Protein AF-A0A1Q3U4D6-F1 (afdb_monomer_lite)

Secondary structure (DSSP, 8-state):
-HHHHHHHHTTTHHHHGGG--EEEEEEE---STTS----EEEE-THHHHHHHHHHTTS-SEEEE-SHHHHHHHHHIIIIISTTTEEEEEEEE-SSTT----EEEEEEETTEEEEE-PPP--PPPEEEEPBPTTSPBPP-SSSS---GGGSPPHHHHHHTT-S--

pLDDT: mean 71.21, std 17.94, range [27.56, 96.38]

Structure (mmCIF, N/CA/C/O backbone):
data_AF-A0A1Q3U4D6-F1
#
_entry.id   AF-A0A1Q3U4D6-F1
#
loop_
_atom_site.group_PDB
_atom_site.id
_atom_site.type_symbol
_atom_site.label_atom_id
_atom_site.label_alt_id
_atom_site.label_comp_id
_atom_site.label_asym_id
_atom_site.label_entity_id
_atom_site.label_seq_id
_atom_site.pdbx_PDB_ins_code
_atom_site.Cartn_x
_atom_site.Cartn_y
_atom_site.Cartn_z
_atom_site.occupancy
_atom_site.B_iso_or_equiv
_atom_site.auth_seq_id
_atom_site.auth_comp_id
_atom_site.auth_asym_id
_atom_site.auth_atom_id
_atom_site.pdbx_PDB_model_num
ATOM 1 N N . MET A 1 1 ? 25.791 -18.212 -9.567 1.00 37.97 1 MET A N 1
ATOM 2 C CA . MET A 1 1 ? 25.131 -18.571 -8.285 1.00 37.97 1 MET A CA 1
ATOM 3 C C . MET A 1 1 ? 25.516 -17.701 -7.079 1.00 37.97 1 MET A C 1
ATOM 5 O O . MET A 1 1 ? 24.685 -17.574 -6.196 1.00 37.97 1 MET A O 1
ATOM 9 N N . ARG A 1 2 ? 26.698 -17.059 -7.002 1.00 27.56 2 ARG A N 1
ATOM 10 C CA . ARG A 1 2 ? 27.081 -16.242 -5.822 1.00 27.56 2 ARG A CA 1
ATOM 11 C C . ARG A 1 2 ? 26.339 -14.898 -5.680 1.00 27.56 2 ARG A C 1
ATOM 13 O O . ARG A 1 2 ? 26.070 -14.490 -4.560 1.00 27.56 2 ARG A O 1
ATOM 20 N N . ALA A 1 3 ? 25.938 -14.259 -6.783 1.00 34.41 3 ALA A N 1
ATOM 21 C CA . ALA A 1 3 ? 25.207 -12.983 -6.747 1.00 34.41 3 ALA A CA 1
ATOM 22 C C . ALA A 1 3 ? 23.792 -13.099 -6.136 1.00 34.41 3 ALA A C 1
ATOM 24 O O . ALA A 1 3 ? 23.347 -12.191 -5.444 1.00 34.41 3 ALA A O 1
ATOM 25 N N . LEU A 1 4 ? 23.115 -14.241 -6.323 1.00 39.06 4 LEU A N 1
ATOM 26 C CA . LEU A 1 4 ? 21.773 -14.481 -5.772 1.00 39.06 4 LEU A CA 1
ATOM 27 C C . LEU A 1 4 ? 21.788 -14.701 -4.247 1.00 39.06 4 LEU A C 1
ATOM 29 O O . LEU A 1 4 ? 20.817 -14.378 -3.570 1.00 39.06 4 LEU A O 1
ATOM 33 N N . ASN A 1 5 ? 22.889 -15.228 -3.697 1.00 36.66 5 ASN A N 1
ATOM 34 C CA . ASN A 1 5 ? 23.036 -15.430 -2.250 1.00 36.66 5 ASN A CA 1
ATOM 35 C C . ASN A 1 5 ? 23.309 -14.107 -1.514 1.00 36.66 5 ASN A C 1
ATOM 37 O O . ASN A 1 5 ? 22.761 -13.892 -0.440 1.00 36.66 5 ASN A O 1
ATOM 41 N N . ALA A 1 6 ? 24.047 -13.173 -2.126 1.00 36.25 6 ALA A N 1
ATOM 42 C CA . ALA A 1 6 ? 24.245 -11.830 -1.567 1.00 36.25 6 ALA A CA 1
ATOM 43 C C . ALA A 1 6 ? 22.954 -10.974 -1.567 1.00 36.25 6 ALA A C 1
ATOM 45 O O . ALA A 1 6 ? 22.787 -10.096 -0.722 1.00 36.25 6 ALA A O 1
ATOM 46 N N . LEU A 1 7 ? 22.022 -11.252 -2.490 1.00 45.34 7 LEU A N 1
ATOM 47 C CA . LEU A 1 7 ? 20.671 -10.667 -2.538 1.00 45.34 7 LEU A CA 1
ATOM 48 C C . LEU A 1 7 ? 19.710 -11.264 -1.493 1.00 45.34 7 LEU A C 1
ATOM 50 O O . LEU A 1 7 ? 18.770 -10.588 -1.087 1.00 45.34 7 LEU A O 1
ATOM 54 N N . HIS A 1 8 ? 19.942 -12.501 -1.037 1.00 43.81 8 HIS A N 1
ATOM 55 C CA . HIS A 1 8 ? 19.195 -13.083 0.085 1.00 43.81 8 HIS A CA 1
ATOM 56 C C . HIS A 1 8 ? 19.620 -12.483 1.433 1.00 43.81 8 HIS A C 1
ATOM 58 O O . HIS A 1 8 ? 18.775 -12.290 2.304 1.00 43.81 8 HIS A O 1
ATOM 64 N N . GLU A 1 9 ? 20.909 -12.168 1.603 1.00 43.28 9 GLU A N 1
ATOM 65 C CA . GLU A 1 9 ? 21.439 -11.556 2.831 1.00 43.28 9 GLU A CA 1
ATOM 66 C C . GLU A 1 9 ? 21.095 -10.060 2.936 1.00 43.28 9 GLU A C 1
ATOM 68 O O . GLU A 1 9 ? 20.767 -9.570 4.017 1.00 43.28 9 GLU A O 1
ATOM 73 N N . ASN A 1 10 ? 21.076 -9.337 1.811 1.00 46.44 10 ASN A N 1
ATOM 74 C CA . ASN A 1 10 ? 20.575 -7.967 1.741 1.00 46.44 10 ASN A CA 1
ATOM 75 C C . ASN A 1 10 ? 19.097 -7.970 1.361 1.00 46.44 10 ASN A C 1
ATOM 77 O O . ASN A 1 10 ? 18.763 -7.916 0.182 1.00 46.44 10 ASN A O 1
ATOM 81 N N . ASN A 1 11 ? 18.215 -8.011 2.362 1.00 59.66 11 ASN A N 1
ATOM 82 C CA . ASN A 1 11 ? 16.763 -7.986 2.191 1.00 59.66 11 ASN A CA 1
ATOM 83 C C . ASN A 1 11 ? 16.357 -6.911 1.159 1.00 59.66 11 ASN A C 1
ATOM 85 O O . ASN A 1 11 ? 16.352 -5.717 1.469 1.00 59.66 11 ASN A O 1
ATOM 89 N N . LEU A 1 12 ? 16.045 -7.338 -0.074 1.00 60.34 12 LEU A N 1
ATOM 90 C CA . LEU A 1 12 ? 15.718 -6.493 -1.235 1.00 60.34 12 LEU A CA 1
ATOM 91 C C . LEU A 1 12 ? 14.682 -5.412 -0.928 1.00 60.34 12 LEU A C 1
ATOM 93 O O . LEU A 1 12 ? 14.666 -4.345 -1.543 1.00 60.34 12 LEU A O 1
ATOM 97 N N . LYS A 1 13 ? 13.853 -5.673 0.081 1.00 62.88 13 LYS A N 1
ATOM 98 C CA . LYS A 1 13 ? 12.939 -4.723 0.699 1.00 62.88 13 LYS A CA 1
ATOM 99 C C . LYS A 1 13 ? 13.597 -3.383 1.042 1.00 62.88 13 LYS A C 1
ATOM 101 O O . LYS A 1 13 ? 12.966 -2.351 0.851 1.00 62.88 13 LYS A O 1
ATOM 106 N N . HIS A 1 14 ? 14.847 -3.360 1.504 1.00 66.25 14 HIS A N 1
ATOM 107 C CA . HIS A 1 14 ? 15.564 -2.119 1.815 1.00 66.25 14 HIS A CA 1
ATOM 108 C C . HIS A 1 14 ? 15.888 -1.285 0.573 1.00 66.25 14 HIS A C 1
ATOM 110 O O . HIS A 1 14 ? 15.849 -0.061 0.660 1.00 66.25 14 HIS A O 1
ATOM 116 N N . PHE A 1 15 ? 16.135 -1.914 -0.579 1.00 69.06 15 PHE A N 1
ATOM 117 C CA . PHE A 1 15 ? 16.391 -1.200 -1.835 1.00 69.06 15 PHE A CA 1
ATOM 118 C C . PHE A 1 15 ? 15.127 -0.566 -2.410 1.00 69.06 15 PHE A C 1
ATOM 120 O O . PHE A 1 15 ? 15.180 0.527 -2.968 1.00 69.06 15 PHE A O 1
ATOM 127 N N . ILE A 1 16 ? 13.980 -1.229 -2.247 1.00 73.94 16 ILE A N 1
ATOM 128 C CA . ILE A 1 16 ? 12.696 -0.698 -2.717 1.00 73.94 16 ILE A CA 1
ATOM 129 C C . ILE A 1 16 ? 12.069 0.284 -1.720 1.00 73.94 16 ILE A C 1
ATOM 131 O O . ILE A 1 16 ? 11.266 1.119 -2.120 1.00 73.94 16 ILE A O 1
ATOM 135 N N . MET A 1 17 ? 12.451 0.235 -0.436 1.00 76.62 17 MET A N 1
ATOM 136 C CA . MET A 1 17 ? 11.869 1.055 0.635 1.00 76.62 17 MET A CA 1
ATOM 137 C C . MET A 1 17 ? 11.835 2.566 0.328 1.00 76.62 17 MET A C 1
ATOM 139 O O . MET A 1 17 ? 10.816 3.194 0.626 1.00 76.62 17 MET A O 1
ATOM 143 N N . PRO A 1 18 ? 12.870 3.192 -0.269 1.00 78.62 18 PRO A N 1
ATOM 144 C CA . PRO A 1 18 ? 12.816 4.604 -0.650 1.00 78.62 18 PRO A CA 1
ATOM 145 C C . PRO A 1 18 ? 11.699 4.912 -1.650 1.00 78.62 18 PRO A C 1
ATOM 147 O O . PRO A 1 18 ? 11.110 5.983 -1.578 1.00 78.62 18 PRO A O 1
ATOM 150 N N . TRP A 1 19 ? 11.351 3.962 -2.515 1.00 79.44 19 TRP A N 1
ATOM 151 C CA . TRP A 1 19 ? 10.413 4.147 -3.618 1.00 79.44 19 TRP A CA 1
ATOM 152 C C . TRP A 1 19 ? 8.946 3.893 -3.254 1.00 79.44 19 TRP A C 1
ATOM 154 O O . TRP A 1 19 ? 8.063 4.120 -4.075 1.00 79.44 19 TRP A O 1
ATOM 164 N N . LEU A 1 20 ? 8.655 3.436 -2.031 1.00 80.69 20 LEU A N 1
ATOM 165 C CA . LEU A 1 20 ? 7.275 3.168 -1.617 1.00 80.69 20 LEU A CA 1
ATOM 166 C C . LEU A 1 20 ? 6.545 4.480 -1.334 1.00 80.69 20 LEU A C 1
ATOM 168 O O . LEU A 1 20 ? 6.956 5.226 -0.446 1.00 80.69 20 LEU A O 1
ATOM 172 N N . SER A 1 21 ? 5.447 4.742 -2.043 1.00 86.81 21 SER A N 1
ATOM 173 C CA . SER A 1 21 ? 4.730 6.021 -1.947 1.00 86.81 21 SER A CA 1
ATOM 174 C C . SER A 1 21 ? 3.749 6.102 -0.780 1.00 86.81 21 SER A C 1
ATOM 176 O O . SER A 1 21 ? 3.533 7.193 -0.257 1.00 86.81 21 SER A O 1
ATOM 178 N N . PHE A 1 22 ? 3.185 4.971 -0.333 1.00 89.06 22 PHE A N 1
ATOM 179 C CA . PHE A 1 22 ? 2.143 4.944 0.701 1.00 89.06 22 PHE A CA 1
ATOM 180 C C . PHE A 1 22 ? 2.461 4.005 1.861 1.00 89.06 22 PHE A C 1
ATOM 182 O O . PHE A 1 22 ? 2.993 2.908 1.673 1.00 89.06 22 PHE A O 1
ATOM 189 N N . ARG A 1 23 ? 2.069 4.423 3.066 1.00 90.44 23 ARG A N 1
ATOM 190 C CA . ARG A 1 23 ? 2.184 3.644 4.300 1.00 90.44 23 ARG A CA 1
ATOM 191 C C . ARG A 1 23 ? 0.914 3.754 5.130 1.00 90.44 23 ARG A C 1
ATOM 193 O O . ARG A 1 23 ? 0.523 4.843 5.532 1.00 90.44 23 ARG A O 1
ATOM 200 N N . LEU A 1 24 ? 0.342 2.616 5.490 1.00 90.81 24 LEU A N 1
ATOM 201 C CA . LEU A 1 24 ? -0.724 2.504 6.475 1.00 90.81 24 LEU A CA 1
ATOM 202 C C . LEU A 1 24 ? -0.129 2.309 7.872 1.00 90.81 24 LEU A C 1
ATOM 204 O O . LEU A 1 24 ? 0.679 1.409 8.096 1.00 90.81 24 LEU A O 1
ATOM 208 N N . HIS A 1 25 ? -0.571 3.118 8.826 1.00 92.50 25 HIS A N 1
ATOM 209 C CA . HIS A 1 25 ? -0.404 2.890 10.255 1.00 92.50 25 HIS A CA 1
ATOM 210 C C . HIS A 1 25 ? -1.755 2.486 10.844 1.00 92.50 25 HIS A C 1
ATOM 212 O O . HIS A 1 25 ? -2.714 3.243 10.742 1.00 92.50 25 HIS A O 1
ATOM 218 N N . ILE A 1 26 ? -1.847 1.300 11.445 1.00 89.50 26 ILE A N 1
ATOM 219 C CA . ILE A 1 26 ? -3.115 0.768 11.958 1.00 89.50 26 ILE A CA 1
ATOM 220 C C . ILE A 1 26 ? -2.959 0.214 13.371 1.00 89.50 26 ILE A C 1
ATOM 222 O O . ILE A 1 26 ? -1.978 -0.461 13.696 1.00 89.50 26 ILE A O 1
ATOM 226 N N . SER A 1 27 ? -3.947 0.509 14.211 1.00 90.31 27 SER A N 1
ATOM 227 C CA . SER A 1 27 ? -4.091 -0.030 15.562 1.00 90.31 27 SER A CA 1
ATOM 228 C C . SER A 1 27 ? -5.327 -0.919 15.614 1.00 90.31 27 SER A C 1
ATOM 230 O O . SER A 1 27 ? -6.404 -0.511 15.184 1.00 90.31 27 SER A O 1
ATOM 232 N N . PHE A 1 28 ? -5.188 -2.137 16.136 1.00 87.19 28 PHE A N 1
ATOM 233 C CA . PHE A 1 28 ? -6.290 -3.097 16.212 1.00 87.19 28 PHE A CA 1
ATOM 234 C C . PHE A 1 28 ? -7.074 -2.983 17.524 1.00 87.19 28 PHE A C 1
ATOM 236 O O . PHE A 1 28 ? -6.494 -2.685 18.572 1.00 87.19 28 PHE A O 1
ATOM 243 N N . LYS A 1 29 ? -8.389 -3.251 17.477 1.00 84.12 29 LYS A N 1
ATOM 244 C CA . LYS A 1 29 ? -9.209 -3.375 18.690 1.00 84.12 29 LYS A CA 1
ATOM 245 C C . LYS A 1 29 ? -8.710 -4.575 19.491 1.00 84.12 29 LYS A C 1
ATOM 247 O O . LYS A 1 29 ? -8.502 -5.659 18.943 1.00 84.12 29 LYS A O 1
ATOM 252 N N . GLN A 1 30 ? -8.521 -4.383 20.790 1.00 71.81 30 GLN A N 1
ATOM 253 C CA . GLN A 1 30 ? -8.038 -5.429 21.680 1.00 71.81 30 GLN A CA 1
ATOM 254 C C . GLN A 1 30 ? -9.147 -6.473 21.859 1.00 71.81 30 GLN A C 1
ATOM 256 O O . GLN A 1 30 ? -10.110 -6.249 22.583 1.00 71.81 30 GLN A O 1
ATOM 261 N N . THR A 1 31 ? -9.055 -7.582 21.128 1.00 60.59 31 THR A N 1
ATOM 262 C CA . THR A 1 31 ? -10.122 -8.595 21.070 1.00 60.59 31 THR A CA 1
ATOM 263 C C . THR A 1 31 ? -9.838 -9.810 21.954 1.00 60.59 31 THR A C 1
ATOM 265 O O . THR A 1 31 ? -10.778 -10.490 22.336 1.00 60.59 31 THR A O 1
ATOM 268 N N . THR A 1 32 ? -8.586 -10.067 22.357 1.00 50.12 32 THR A N 1
ATOM 269 C CA . THR A 1 32 ? -8.184 -11.061 23.384 1.00 50.12 32 THR A CA 1
ATOM 270 C C . THR A 1 32 ? -6.698 -10.884 23.745 1.00 50.12 32 THR A C 1
ATOM 272 O O . THR A 1 32 ? -5.949 -10.268 22.989 1.00 50.12 32 THR A O 1
ATOM 275 N N . LYS A 1 33 ? -6.231 -11.451 24.875 1.00 49.16 33 LYS A N 1
ATOM 276 C CA . LYS A 1 33 ? -4.828 -11.381 25.363 1.00 49.16 33 LYS A CA 1
ATOM 277 C C . LYS A 1 33 ? -3.746 -11.775 24.328 1.00 49.16 33 LYS A C 1
ATOM 279 O O . LYS A 1 33 ? -2.596 -11.391 24.506 1.00 49.16 33 LYS A O 1
ATOM 284 N N . ALA A 1 34 ? -4.097 -12.485 23.249 1.00 52.47 34 ALA A N 1
ATOM 285 C CA . ALA A 1 34 ? -3.187 -12.856 22.155 1.00 52.47 34 ALA A CA 1
ATOM 286 C C . ALA A 1 34 ? -2.927 -11.722 21.137 1.00 52.47 34 ALA A C 1
ATOM 288 O O . ALA A 1 34 ? -1.896 -11.709 20.466 1.00 52.47 34 ALA A O 1
ATOM 289 N N . PHE A 1 35 ? -3.830 -10.743 21.054 1.00 49.22 35 PHE A N 1
ATOM 290 C CA . PHE A 1 35 ? -3.683 -9.524 20.262 1.00 49.22 35 PHE A CA 1
ATOM 291 C C . PHE A 1 35 ? -3.579 -8.333 21.219 1.00 49.22 35 PHE A C 1
ATOM 293 O O . PHE A 1 35 ? -4.513 -7.546 21.375 1.00 49.22 35 PHE A O 1
ATOM 300 N N . SER A 1 36 ? -2.430 -8.190 21.890 1.00 51.41 36 SER A N 1
ATOM 301 C CA . SER A 1 36 ? -2.066 -6.891 22.469 1.00 51.41 36 SER A CA 1
ATOM 302 C C . SER A 1 36 ? -2.149 -5.814 21.379 1.00 51.41 36 SER A C 1
ATOM 304 O O . SER A 1 36 ? -1.956 -6.144 20.206 1.00 51.41 36 SER A O 1
ATOM 306 N N . GLN A 1 37 ? -2.477 -4.563 21.745 1.00 56.78 37 GLN A N 1
ATOM 307 C CA . GLN A 1 37 ? -2.544 -3.381 20.862 1.00 56.78 37 GLN A CA 1
ATOM 308 C C . GLN A 1 37 ? -1.224 -3.176 20.093 1.00 56.78 37 GLN A C 1
ATOM 310 O O . GLN A 1 37 ? -0.420 -2.294 20.385 1.00 56.78 37 GLN A O 1
ATOM 315 N N . LYS A 1 38 ? -0.953 -4.021 19.104 1.00 66.69 38 LYS A N 1
ATOM 316 C CA . LYS A 1 38 ? 0.215 -3.914 18.252 1.00 66.69 38 LYS A CA 1
ATOM 317 C C . LYS A 1 38 ? -0.167 -2.952 17.149 1.00 66.69 38 LYS A C 1
ATOM 319 O O . LYS A 1 38 ? -0.927 -3.303 16.246 1.00 66.69 38 LYS A O 1
ATOM 324 N N . LYS A 1 39 ? 0.365 -1.737 17.251 1.00 80.69 39 LYS A N 1
ATOM 325 C CA . LYS A 1 39 ? 0.491 -0.834 16.110 1.00 80.69 39 LYS A CA 1
ATOM 326 C C . LYS A 1 39 ? 1.261 -1.577 15.025 1.00 80.69 39 LYS A C 1
ATOM 328 O O . LYS A 1 39 ? 2.308 -2.164 15.300 1.00 80.69 39 LYS A O 1
ATOM 333 N N . ARG A 1 40 ? 0.710 -1.614 13.818 1.00 84.12 40 ARG A N 1
ATOM 334 C CA . ARG A 1 40 ? 1.353 -2.236 12.659 1.00 84.12 40 ARG A CA 1
ATOM 335 C C . ARG A 1 40 ? 1.478 -1.226 11.536 1.00 84.12 40 ARG A C 1
ATOM 337 O O . ARG A 1 40 ? 0.656 -0.317 11.407 1.00 84.12 40 ARG A O 1
ATOM 344 N N . HIS A 1 41 ? 2.509 -1.432 10.727 1.00 84.56 41 HIS A N 1
ATOM 345 C CA . HIS A 1 41 ? 2.727 -0.688 9.503 1.00 84.56 41 HIS A CA 1
ATOM 346 C C . HIS A 1 41 ? 2.576 -1.620 8.310 1.00 84.56 41 HIS A C 1
ATOM 348 O O . HIS A 1 41 ? 3.102 -2.732 8.322 1.00 84.56 41 HIS A O 1
ATOM 354 N N . PHE A 1 42 ? 1.869 -1.145 7.295 1.00 84.44 42 PHE A N 1
ATOM 355 C CA . PHE A 1 42 ? 1.728 -1.815 6.010 1.00 84.44 42 PHE A CA 1
ATOM 356 C C . PHE A 1 42 ? 2.084 -0.830 4.900 1.00 84.44 42 PHE A C 1
ATOM 358 O O . PHE A 1 42 ? 1.921 0.378 5.065 1.00 84.44 42 PHE A O 1
ATOM 365 N N . TYR A 1 43 ? 2.575 -1.346 3.784 1.00 82.12 43 TYR A N 1
ATOM 366 C CA . TYR A 1 43 ? 2.875 -0.575 2.580 1.00 82.12 43 TYR A CA 1
ATOM 367 C C . TYR A 1 43 ? 1.970 -1.066 1.448 1.00 82.12 43 TYR A C 1
ATOM 369 O O . TYR A 1 43 ? 1.410 -2.160 1.555 1.00 82.12 43 TYR A O 1
ATOM 377 N N . GLY A 1 44 ? 1.781 -0.247 0.410 1.00 70.25 44 GLY A N 1
ATOM 378 C CA . GLY A 1 44 ? 1.013 -0.640 -0.778 1.00 70.25 44 GLY A CA 1
ATOM 379 C C . GLY A 1 44 ? 1.509 -1.976 -1.343 1.00 70.25 44 GLY A C 1
ATOM 380 O O . GLY A 1 44 ? 2.693 -2.284 -1.290 1.00 70.25 44 GLY A O 1
ATOM 381 N N . ASN A 1 45 ? 0.614 -2.832 -1.829 1.00 63.72 45 ASN A N 1
ATOM 382 C CA . ASN A 1 45 ? 0.980 -4.223 -2.121 1.00 63.72 45 ASN A CA 1
ATOM 383 C C . ASN A 1 45 ? 1.603 -4.426 -3.520 1.00 63.72 45 ASN A C 1
ATOM 385 O O . ASN A 1 45 ? 1.788 -5.560 -3.963 1.00 63.72 45 ASN A O 1
ATOM 389 N N . GLU A 1 46 ? 1.909 -3.356 -4.259 1.00 56.19 46 GLU A N 1
ATOM 390 C CA . GLU A 1 46 ? 2.404 -3.470 -5.644 1.00 56.19 46 GLU A CA 1
ATOM 391 C C . GLU A 1 46 ? 3.824 -4.013 -5.719 1.00 56.19 46 GLU A C 1
ATOM 393 O O . GLU A 1 46 ? 4.158 -4.798 -6.605 1.00 56.19 46 GLU A O 1
ATOM 398 N N . HIS A 1 47 ? 4.640 -3.673 -4.732 1.00 61.72 47 HIS A N 1
ATOM 399 C CA . HIS A 1 47 ? 6.052 -4.010 -4.724 1.00 61.72 47 HIS A CA 1
ATOM 400 C C . HIS A 1 47 ? 6.305 -5.379 -4.108 1.00 61.72 47 HIS A C 1
ATOM 402 O O . HIS A 1 47 ? 7.168 -6.081 -4.599 1.00 61.72 47 HIS A O 1
ATOM 408 N N . THR A 1 48 ? 5.582 -5.812 -3.069 1.00 63.31 48 THR A N 1
ATOM 409 C CA . THR A 1 48 ? 5.882 -7.105 -2.420 1.00 63.31 48 THR A CA 1
ATOM 410 C C . THR A 1 48 ? 5.549 -8.293 -3.323 1.00 63.31 48 THR A C 1
ATOM 412 O O . THR A 1 48 ? 6.318 -9.249 -3.388 1.00 63.31 48 THR A O 1
ATOM 415 N N . CYS A 1 49 ? 4.444 -8.220 -4.072 1.00 6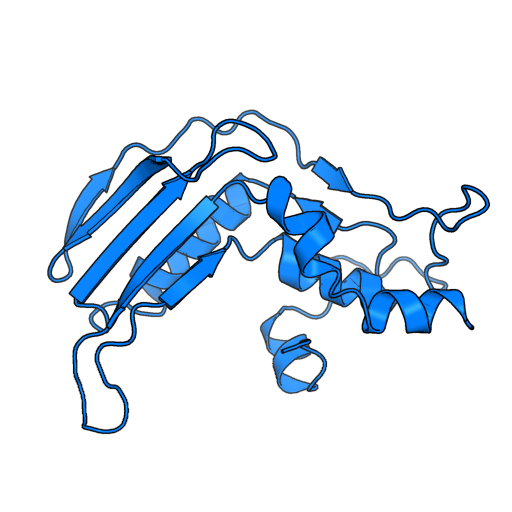4.75 49 CYS A N 1
ATOM 416 C CA . CYS A 1 49 ? 4.074 -9.267 -5.024 1.00 64.75 49 CYS A CA 1
ATOM 417 C C . CYS A 1 49 ? 5.064 -9.335 -6.197 1.00 64.75 49 CYS A C 1
ATOM 419 O O . CYS A 1 49 ? 5.624 -10.394 -6.475 1.00 64.75 49 CYS A O 1
ATOM 421 N N . THR A 1 50 ? 5.338 -8.198 -6.845 1.00 67.62 50 THR A N 1
ATOM 422 C CA . THR A 1 50 ? 6.260 -8.158 -7.988 1.00 67.62 50 THR A CA 1
ATOM 423 C C . THR A 1 50 ? 7.717 -8.373 -7.576 1.00 67.62 50 THR A C 1
ATOM 425 O O . THR A 1 50 ? 8.457 -9.000 -8.323 1.00 67.62 50 THR A O 1
ATOM 428 N N . LEU A 1 51 ? 8.121 -7.975 -6.365 1.00 69.50 51 LEU A N 1
ATOM 429 C CA . LEU A 1 51 ? 9.430 -8.303 -5.793 1.00 69.50 51 LEU A CA 1
ATOM 430 C C . LEU A 1 51 ? 9.591 -9.807 -5.600 1.00 69.50 51 LEU A C 1
ATOM 432 O O . LEU A 1 51 ? 10.606 -10.356 -6.014 1.00 69.50 51 LEU A O 1
ATOM 436 N N . ASN A 1 52 ? 8.593 -10.482 -5.026 1.00 67.25 52 ASN A N 1
ATOM 437 C CA . ASN A 1 52 ? 8.623 -11.939 -4.906 1.00 67.25 52 ASN A CA 1
ATOM 438 C C . ASN A 1 52 ? 8.642 -12.602 -6.294 1.00 67.25 52 ASN A C 1
ATOM 440 O O . ASN A 1 52 ? 9.398 -13.541 -6.525 1.00 67.25 52 ASN A O 1
ATOM 444 N N . GLN A 1 53 ? 7.883 -12.082 -7.262 1.00 70.19 53 GLN A N 1
ATOM 445 C CA . GLN A 1 53 ? 7.930 -12.573 -8.644 1.00 70.19 53 GLN A CA 1
ATOM 446 C C . GLN A 1 53 ? 9.320 -12.395 -9.277 1.00 70.19 53 GLN A C 1
ATOM 448 O O . GLN A 1 53 ? 9.785 -13.306 -9.958 1.00 70.19 53 GLN A O 1
ATOM 453 N N . VAL A 1 54 ? 10.009 -11.278 -9.033 1.00 71.50 54 VAL A N 1
ATOM 454 C CA . VAL A 1 54 ? 11.400 -11.059 -9.472 1.00 71.50 54 VAL A CA 1
ATOM 455 C C . VAL A 1 54 ? 12.356 -12.031 -8.779 1.00 71.50 54 VAL A C 1
ATOM 457 O O . VAL A 1 54 ? 13.142 -12.694 -9.449 1.00 71.50 54 VAL A O 1
ATOM 460 N N . LEU A 1 55 ? 12.244 -12.181 -7.456 1.00 68.94 55 LEU A N 1
ATOM 461 C CA . LEU A 1 55 ? 13.048 -13.110 -6.654 1.00 68.94 55 LEU A CA 1
ATOM 462 C C . LEU A 1 55 ? 12.947 -14.560 -7.136 1.00 68.94 55 LEU A C 1
ATOM 464 O O . LEU A 1 55 ? 13.934 -15.293 -7.104 1.00 68.94 55 LEU A O 1
ATOM 468 N N . HIS A 1 56 ? 11.773 -14.962 -7.619 1.00 69.25 56 HIS A N 1
ATOM 469 C CA . HIS A 1 56 ? 11.533 -16.300 -8.154 1.00 69.25 56 HIS A CA 1
ATOM 470 C C . HIS A 1 56 ? 11.639 -16.391 -9.687 1.00 69.25 56 HIS A C 1
ATOM 472 O O . HIS A 1 56 ? 11.256 -17.407 -10.266 1.00 69.25 56 HIS A O 1
ATOM 478 N N . GLY A 1 57 ? 12.145 -15.353 -10.361 1.00 65.50 57 GLY A N 1
ATOM 479 C CA . GLY A 1 57 ? 12.416 -15.384 -11.801 1.00 65.50 57 GLY A CA 1
ATOM 480 C C . GLY A 1 57 ? 11.177 -15.396 -12.700 1.00 65.50 57 GLY A C 1
ATOM 481 O O . GLY A 1 57 ? 11.265 -15.846 -13.840 1.00 65.50 57 GLY A O 1
ATOM 482 N N . TYR A 1 58 ? 10.029 -14.930 -12.202 1.00 66.19 58 TYR A N 1
ATOM 483 C CA . TYR A 1 58 ? 8.792 -14.745 -12.973 1.00 66.19 58 TYR A CA 1
ATOM 484 C C . TYR A 1 58 ? 8.754 -13.406 -13.717 1.00 66.19 58 TYR A C 1
ATOM 486 O O . TYR A 1 58 ? 8.023 -13.272 -14.696 1.00 66.19 58 TYR A O 1
ATOM 494 N N . ARG A 1 59 ? 9.501 -12.401 -13.243 1.00 68.94 59 ARG A N 1
ATOM 495 C CA . ARG A 1 59 ? 9.566 -11.054 -13.829 1.00 68.94 59 ARG A CA 1
ATOM 496 C C . ARG A 1 59 ? 10.988 -10.500 -13.792 1.00 68.94 59 ARG A C 1
ATOM 498 O O . ARG A 1 59 ? 11.765 -10.860 -12.918 1.00 68.94 59 ARG A O 1
ATOM 505 N N . ALA A 1 60 ? 11.293 -9.587 -14.714 1.00 71.06 60 ALA A N 1
ATOM 506 C CA . ALA A 1 60 ? 12.582 -8.886 -14.778 1.00 71.06 60 ALA A CA 1
ATOM 507 C C . ALA A 1 60 ? 12.625 -7.590 -13.942 1.00 71.06 60 ALA A C 1
ATOM 509 O O . ALA A 1 60 ? 13.686 -6.990 -13.775 1.00 71.06 60 ALA A O 1
ATOM 510 N N . TYR A 1 61 ? 11.473 -7.119 -13.455 1.00 74.19 61 TYR A N 1
ATOM 511 C CA . TYR A 1 61 ? 11.350 -5.820 -12.799 1.00 74.19 61 TYR A CA 1
ATOM 512 C C . TYR A 1 61 ? 10.220 -5.792 -11.763 1.00 74.19 61 TYR A C 1
ATOM 514 O O . TYR A 1 61 ? 9.243 -6.542 -11.857 1.00 74.19 61 TYR A O 1
ATOM 522 N N . VAL A 1 62 ? 10.359 -4.897 -10.783 1.00 76.94 62 VAL A N 1
ATOM 523 C CA . VAL A 1 62 ? 9.325 -4.566 -9.790 1.00 76.94 62 VAL A CA 1
ATOM 524 C C . VAL A 1 62 ? 8.452 -3.451 -10.354 1.00 76.94 62 VAL A C 1
ATOM 526 O O . VAL A 1 62 ? 8.975 -2.443 -10.833 1.00 76.94 62 VAL A O 1
ATOM 529 N N . GLU A 1 63 ? 7.131 -3.625 -10.301 1.00 79.38 63 GLU A N 1
ATOM 530 C CA . GLU A 1 63 ? 6.179 -2.570 -10.666 1.00 79.38 63 GLU A CA 1
ATOM 531 C C . GLU A 1 63 ? 5.811 -1.767 -9.429 1.00 79.38 63 GLU A C 1
ATOM 533 O O . GLU A 1 63 ? 5.318 -2.299 -8.433 1.00 79.38 63 GLU A O 1
ATOM 538 N N . LEU A 1 64 ? 6.051 -0.468 -9.520 1.00 78.31 64 LEU A N 1
ATOM 539 C CA . LEU A 1 64 ? 5.601 0.529 -8.573 1.00 78.31 64 LEU A CA 1
ATOM 540 C C . LEU A 1 64 ? 4.487 1.317 -9.246 1.00 78.31 64 LEU A C 1
ATOM 542 O O . LEU A 1 64 ? 4.689 2.383 -9.827 1.00 78.31 64 LEU A O 1
ATOM 546 N N . ASP A 1 65 ? 3.306 0.723 -9.214 1.00 82.94 65 ASP A N 1
ATOM 547 C CA . ASP A 1 65 ? 2.077 1.479 -9.381 1.00 82.94 65 ASP A CA 1
ATOM 548 C C . ASP A 1 65 ? 1.869 2.290 -8.083 1.00 82.94 65 ASP A C 1
ATOM 550 O O . ASP A 1 65 ? 2.399 1.941 -7.028 1.00 82.94 65 ASP A O 1
ATOM 554 N N . ARG A 1 66 ? 1.220 3.448 -8.163 1.00 84.75 66 ARG A N 1
ATOM 555 C CA . ARG A 1 66 ? 0.844 4.250 -6.988 1.00 84.75 66 ARG A CA 1
ATOM 556 C C . ARG A 1 66 ? -0.643 4.110 -6.710 1.00 84.75 66 ARG A C 1
ATOM 558 O O . ARG A 1 66 ? -1.068 4.122 -5.554 1.00 84.75 66 ARG A O 1
ATOM 565 N N . TYR A 1 67 ? -1.440 4.000 -7.768 1.00 86.62 67 TYR A N 1
ATOM 566 C CA . TYR A 1 67 ? -2.885 3.910 -7.682 1.00 86.62 67 TYR A CA 1
ATOM 567 C C . TYR A 1 67 ? -3.304 2.598 -7.034 1.00 86.62 67 TYR A C 1
ATOM 569 O O . TYR A 1 67 ? -4.130 2.589 -6.116 1.00 86.62 67 TYR A O 1
ATOM 577 N N . LYS A 1 68 ? -2.707 1.486 -7.464 1.00 83.88 68 LYS A N 1
ATOM 578 C CA . LYS A 1 68 ? -3.043 0.169 -6.931 1.00 83.88 68 LYS A CA 1
ATOM 579 C C . LYS A 1 68 ? -2.688 0.042 -5.435 1.00 83.88 68 LYS A C 1
ATOM 581 O O . LYS A 1 68 ? -3.404 -0.637 -4.715 1.00 83.88 68 LYS A O 1
ATOM 586 N N . GLY A 1 69 ? -1.688 0.738 -4.917 1.00 85.25 69 GLY A N 1
ATOM 587 C CA . GLY A 1 69 ? -1.177 0.662 -3.550 1.00 85.25 69 GLY A CA 1
ATOM 588 C C . GLY A 1 69 ? -1.944 1.585 -2.653 1.00 85.25 69 GLY A C 1
ATOM 589 O O . GLY A 1 69 ? -2.312 1.182 -1.551 1.00 85.25 69 GLY A O 1
ATOM 590 N N . LEU A 1 70 ? -2.265 2.757 -3.209 1.00 88.81 70 LEU A N 1
ATOM 591 C CA . LEU A 1 70 ? -3.463 3.532 -2.933 1.00 88.81 70 LEU A CA 1
ATOM 592 C C . LEU A 1 70 ? -4.623 2.640 -2.481 1.00 88.81 70 LEU A C 1
ATOM 594 O O . LEU A 1 70 ? -4.993 2.518 -1.308 1.00 88.81 70 LEU A O 1
ATOM 598 N N . LYS A 1 71 ? -5.176 1.996 -3.498 1.00 88.38 71 LYS A N 1
ATOM 599 C CA . LYS A 1 71 ? -6.392 1.210 -3.434 1.00 88.38 71 LYS A CA 1
ATOM 600 C C . LYS A 1 71 ? -6.267 -0.009 -2.521 1.00 88.38 71 LYS A C 1
ATOM 602 O O . LYS A 1 71 ? -7.183 -0.269 -1.751 1.00 88.38 71 LYS A O 1
ATOM 607 N N . ASP A 1 72 ? -5.152 -0.732 -2.557 1.00 86.88 72 ASP A N 1
ATOM 608 C CA . ASP A 1 72 ? -4.931 -1.929 -1.740 1.00 86.88 72 ASP A CA 1
ATOM 609 C C . ASP A 1 72 ? -4.927 -1.596 -0.239 1.00 86.88 72 ASP A C 1
ATOM 611 O O . ASP A 1 72 ? -5.491 -2.343 0.564 1.00 86.88 72 ASP A O 1
ATOM 615 N N . LEU A 1 73 ? -4.324 -0.468 0.157 1.00 89.69 73 LEU A N 1
ATOM 616 C CA . LEU A 1 73 ? -4.342 -0.021 1.552 1.00 89.69 73 LEU A CA 1
ATOM 617 C C . LEU A 1 73 ? -5.744 0.411 1.997 1.00 89.69 73 LEU A C 1
ATOM 619 O O . LEU A 1 73 ? -6.137 0.107 3.125 1.00 89.69 73 LEU A O 1
ATOM 623 N N . ILE A 1 74 ? -6.506 1.073 1.121 1.00 91.81 74 ILE A N 1
ATOM 624 C CA . ILE A 1 74 ? -7.914 1.415 1.375 1.00 91.81 74 ILE A CA 1
ATOM 625 C C . ILE A 1 74 ? -8.742 0.134 1.547 1.00 91.81 74 ILE A C 1
ATOM 627 O O . ILE A 1 74 ? -9.393 -0.045 2.576 1.00 91.81 74 ILE A O 1
ATOM 631 N N . ASP A 1 75 ? -8.646 -0.807 0.605 1.00 90.19 75 ASP A N 1
ATOM 632 C CA . ASP A 1 75 ? -9.366 -2.085 0.634 1.00 90.19 75 ASP A CA 1
ATOM 633 C C . ASP A 1 75 ? -9.004 -2.923 1.882 1.00 90.19 75 ASP A C 1
ATOM 635 O O . ASP A 1 75 ? -9.850 -3.632 2.444 1.00 90.19 75 ASP A O 1
ATOM 639 N N . LEU A 1 76 ? -7.765 -2.833 2.376 1.00 88.00 76 LEU A N 1
ATOM 640 C CA . LEU A 1 76 ? -7.366 -3.460 3.639 1.00 88.00 76 LEU A CA 1
ATOM 641 C C . LEU A 1 76 ? -8.138 -2.894 4.836 1.00 88.00 76 LEU A C 1
ATOM 643 O O . LEU A 1 76 ? -8.658 -3.669 5.643 1.00 88.00 76 LEU A O 1
ATOM 647 N N . VAL A 1 77 ? -8.229 -1.569 4.954 1.00 89.88 77 VAL A N 1
ATOM 648 C CA . VAL A 1 77 ? -8.906 -0.898 6.076 1.00 89.88 77 VAL A CA 1
ATOM 649 C C . VAL A 1 77 ? -10.423 -1.069 5.988 1.00 89.88 77 VAL A C 1
ATOM 651 O O . VAL A 1 77 ? -11.052 -1.456 6.977 1.00 89.88 77 VAL A O 1
ATOM 654 N N . GLU A 1 78 ? -10.997 -0.809 4.815 1.00 92.12 78 GLU A N 1
ATOM 655 C CA . GLU A 1 78 ? -12.444 -0.683 4.614 1.00 92.12 78 GLU A CA 1
ATOM 656 C C . GLU A 1 78 ? -13.146 -2.017 4.362 1.00 92.12 78 GLU A C 1
ATOM 658 O O . GLU A 1 78 ? -14.324 -2.148 4.680 1.00 92.12 78 GLU A O 1
ATOM 663 N N . LYS A 1 79 ? -12.446 -3.023 3.817 1.00 89.25 79 LYS A N 1
ATOM 664 C CA . LYS A 1 79 ? -13.049 -4.326 3.483 1.00 89.25 79 LYS A CA 1
ATOM 665 C C . LYS A 1 79 ? -12.472 -5.452 4.328 1.00 89.25 79 LYS A C 1
ATOM 667 O O . LYS A 1 79 ? -13.202 -6.162 5.013 1.00 89.25 79 LYS A O 1
ATOM 672 N N . THR A 1 80 ? -11.150 -5.618 4.323 1.00 86.06 80 THR A N 1
ATOM 673 C CA . THR A 1 80 ? -10.504 -6.790 4.951 1.00 86.06 80 THR A CA 1
ATOM 674 C C . THR A 1 80 ? -10.545 -6.732 6.484 1.00 86.06 80 THR A C 1
ATOM 676 O O . THR A 1 80 ? -10.783 -7.740 7.172 1.00 86.06 80 THR A O 1
ATOM 679 N N . TRP A 1 81 ? -10.310 -5.543 7.038 1.00 86.00 81 TRP A N 1
ATOM 680 C CA . TRP A 1 81 ? -10.245 -5.296 8.478 1.00 86.00 81 TRP A CA 1
ATOM 681 C C . TRP A 1 81 ? -11.358 -4.398 9.004 1.00 86.00 81 TRP A C 1
ATOM 683 O O . TRP A 1 81 ? -11.271 -3.956 10.151 1.00 86.00 81 TRP A O 1
ATOM 693 N N . ALA A 1 82 ? -12.421 -4.197 8.225 1.00 88.19 82 ALA A N 1
ATOM 694 C CA . ALA A 1 82 ? -13.614 -3.475 8.646 1.00 88.19 82 ALA A CA 1
ATOM 695 C C . ALA A 1 82 ? -14.054 -3.901 10.057 1.00 88.19 82 ALA A 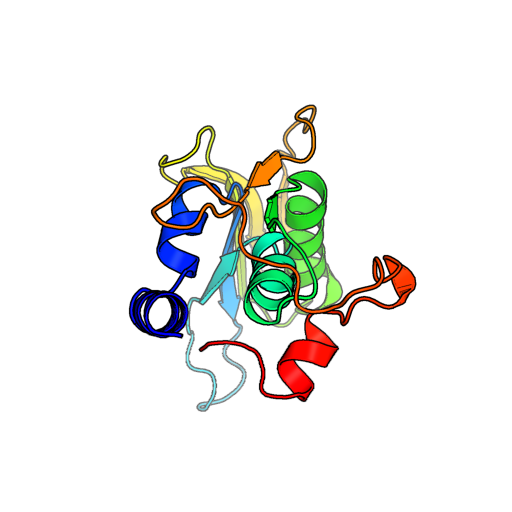C 1
ATOM 697 O O . ALA A 1 82 ? -14.168 -5.091 10.363 1.00 88.19 82 ALA A O 1
ATOM 698 N N . GLY A 1 83 ? -14.222 -2.927 10.953 1.00 85.62 83 GLY A N 1
ATOM 699 C CA . GLY A 1 83 ? -14.640 -3.154 12.338 1.00 85.62 83 GLY A CA 1
ATOM 700 C C . GLY A 1 83 ? -13.595 -3.785 13.275 1.00 85.62 83 GLY A C 1
ATOM 701 O O . GLY A 1 83 ? -13.826 -3.784 14.487 1.00 85.62 83 GLY A O 1
ATOM 702 N N . LYS A 1 84 ? -12.447 -4.266 12.771 1.00 86.25 84 LYS A N 1
ATOM 703 C CA . LYS A 1 84 ? -11.380 -4.927 13.558 1.00 86.25 84 LYS A CA 1
ATOM 704 C C . LYS A 1 84 ? -10.324 -3.954 14.093 1.00 86.25 84 LYS A C 1
ATOM 706 O O . LYS A 1 84 ? -9.565 -4.305 14.998 1.00 86.25 84 LYS A O 1
ATOM 711 N N . TRP A 1 85 ? -10.255 -2.741 13.554 1.00 88.56 85 TRP A N 1
ATOM 712 C CA . TRP A 1 85 ? -9.289 -1.712 13.943 1.00 88.56 85 TRP A CA 1
ATOM 713 C C . TRP A 1 85 ? -9.911 -0.603 14.798 1.00 88.56 85 TRP A C 1
ATOM 715 O O .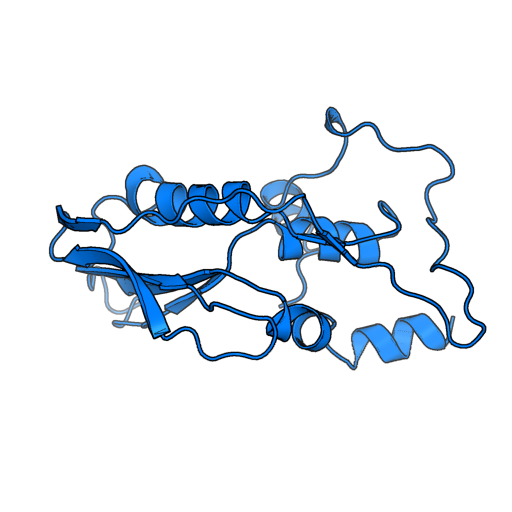 TRP A 1 85 ? -11.113 -0.363 14.740 1.00 88.56 85 TRP A O 1
ATOM 725 N N . SER A 1 86 ? -9.101 0.035 15.646 1.00 90.94 86 SER A N 1
ATOM 726 C CA . SER A 1 86 ? -9.488 1.184 16.479 1.00 90.94 86 SER A CA 1
ATOM 727 C C . SER A 1 86 ? -9.142 2.517 15.815 1.00 90.94 86 SER A C 1
ATOM 729 O O . SER A 1 86 ? -9.901 3.477 15.916 1.00 90.94 86 SER A O 1
ATOM 731 N N . SER A 1 87 ? -8.002 2.568 15.123 1.00 94.00 87 SER A N 1
ATOM 732 C CA . SER A 1 87 ? -7.591 3.696 14.289 1.00 94.00 87 SER A CA 1
ATOM 733 C C . SER A 1 87 ? -6.744 3.216 13.116 1.00 94.00 87 SER A C 1
ATOM 735 O O . SER A 1 87 ? -6.025 2.217 13.226 1.00 94.00 87 SER A O 1
ATOM 737 N N . ALA A 1 88 ? -6.822 3.936 12.003 1.00 94.44 88 ALA A N 1
ATOM 738 C CA . ALA A 1 88 ? -6.006 3.710 10.820 1.00 94.44 88 ALA A CA 1
ATOM 739 C C . ALA A 1 88 ? -5.657 5.056 10.177 1.00 94.44 88 ALA A C 1
ATOM 741 O O . ALA A 1 88 ? -6.493 5.952 10.118 1.00 94.44 88 ALA A O 1
ATOM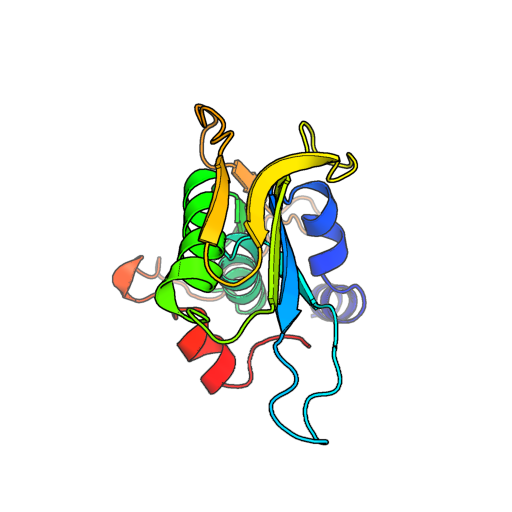 742 N N . THR A 1 89 ? -4.436 5.207 9.678 1.00 96.06 89 THR A N 1
ATOM 743 C CA . THR A 1 89 ? -4.020 6.401 8.936 1.00 96.06 89 THR A CA 1
ATOM 744 C C . THR A 1 89 ? -3.156 5.984 7.764 1.00 96.06 89 THR A C 1
ATOM 746 O O . THR A 1 89 ? -2.152 5.288 7.946 1.00 96.06 89 THR A O 1
ATOM 749 N N . ILE A 1 90 ? -3.552 6.393 6.565 1.00 94.88 90 ILE A N 1
ATOM 750 C CA . ILE A 1 90 ? -2.763 6.219 5.351 1.00 94.88 90 ILE A CA 1
ATOM 751 C C . ILE A 1 90 ? -1.972 7.501 5.142 1.00 94.88 90 ILE A C 1
ATOM 753 O O . ILE A 1 90 ? -2.548 8.580 5.012 1.00 94.88 90 ILE A O 1
ATOM 757 N N . TYR A 1 91 ? -0.654 7.357 5.111 1.00 93.88 91 TYR A N 1
ATOM 758 C CA . TYR A 1 91 ? 0.282 8.424 4.813 1.00 93.88 91 TYR A CA 1
ATOM 759 C C . TYR A 1 91 ? 0.868 8.251 3.417 1.00 93.88 91 TYR A C 1
ATOM 761 O O . TYR A 1 91 ? 1.086 7.125 2.963 1.00 93.88 91 TYR A O 1
ATOM 769 N N . MET A 1 92 ? 1.210 9.368 2.795 1.00 91.69 92 MET A N 1
ATOM 770 C CA . MET A 1 92 ? 1.978 9.462 1.565 1.00 91.69 92 MET A CA 1
ATOM 771 C C . MET A 1 92 ? 3.316 10.157 1.833 1.00 91.69 92 MET A C 1
ATOM 773 O O . MET A 1 92 ? 3.459 10.940 2.777 1.00 91.69 92 MET A O 1
ATOM 777 N N . ARG A 1 93 ? 4.303 9.853 0.992 1.00 88.56 93 ARG A N 1
ATOM 778 C CA . ARG A 1 93 ? 5.507 10.671 0.805 1.00 88.56 93 ARG A CA 1
ATOM 779 C C . ARG A 1 93 ? 5.497 11.308 -0.583 1.00 88.56 93 ARG A C 1
ATOM 781 O O . ARG A 1 93 ? 4.967 10.712 -1.519 1.00 88.56 93 ARG A O 1
ATOM 788 N N . ASN A 1 94 ? 6.098 12.485 -0.711 1.00 82.44 94 ASN A N 1
ATOM 789 C CA . ASN A 1 94 ? 6.085 13.240 -1.966 1.00 82.44 94 ASN A CA 1
ATOM 790 C C . ASN A 1 94 ? 7.154 12.767 -2.956 1.00 82.44 94 ASN A C 1
ATOM 792 O O . ASN A 1 94 ? 6.880 12.723 -4.150 1.00 82.44 94 ASN A O 1
ATOM 796 N N . ALA A 1 95 ? 8.335 12.375 -2.472 1.00 81.38 95 ALA A N 1
ATOM 797 C CA . ALA A 1 95 ? 9.421 11.886 -3.315 1.00 81.38 95 ALA A CA 1
ATOM 798 C C . ALA A 1 95 ? 10.080 10.612 -2.754 1.00 81.38 95 ALA A C 1
ATOM 800 O O . ALA A 1 95 ? 9.946 10.304 -1.563 1.00 81.38 95 ALA A O 1
ATOM 801 N N . PRO A 1 96 ? 10.806 9.842 -3.588 1.00 79.50 96 PRO A N 1
ATOM 802 C CA . PRO A 1 96 ? 11.591 8.713 -3.113 1.00 79.50 96 PRO A CA 1
ATOM 803 C C . PRO A 1 96 ? 12.606 9.125 -2.041 1.00 79.50 96 PRO A C 1
ATOM 805 O O . PRO A 1 96 ? 13.339 10.094 -2.201 1.00 79.50 96 PRO A O 1
ATOM 808 N N . GLY A 1 97 ? 12.664 8.367 -0.947 1.00 77.94 97 GLY A N 1
ATOM 809 C CA . GLY A 1 97 ? 13.551 8.650 0.189 1.00 77.94 97 GLY A CA 1
ATOM 810 C C . GLY A 1 97 ? 12.974 9.604 1.243 1.00 77.94 97 GLY A C 1
ATOM 811 O O . GLY A 1 97 ? 13.500 9.639 2.355 1.00 77.94 97 GLY A O 1
ATOM 812 N N . ASP A 1 98 ? 11.859 10.284 0.960 1.00 85.38 98 ASP A N 1
ATOM 813 C CA . ASP A 1 98 ? 11.216 11.189 1.916 1.00 85.38 98 ASP A CA 1
ATOM 814 C C . ASP A 1 98 ? 10.515 10.462 3.076 1.00 85.38 98 ASP A C 1
ATOM 816 O O . ASP A 1 98 ? 10.233 9.254 3.075 1.00 85.38 98 ASP A O 1
ATOM 820 N N . GLN A 1 99 ? 10.167 11.240 4.099 1.00 87.81 99 GLN A N 1
ATOM 821 C CA . GLN A 1 99 ? 9.315 10.779 5.187 1.00 87.81 99 GLN A CA 1
ATOM 822 C C . GLN A 1 99 ? 7.853 10.646 4.733 1.00 87.81 99 GLN A C 1
ATOM 824 O O . GLN A 1 99 ? 7.361 11.415 3.917 1.00 87.81 99 GLN A O 1
ATOM 829 N N . PHE A 1 100 ? 7.134 9.673 5.300 1.00 90.00 100 PHE A N 1
ATOM 830 C CA . PHE A 1 100 ? 5.679 9.569 5.142 1.00 90.00 100 PHE A CA 1
ATOM 831 C C . PHE A 1 100 ? 4.994 10.573 6.073 1.00 90.00 100 PHE A C 1
ATOM 833 O O . PHE A 1 100 ? 4.747 10.254 7.240 1.00 90.00 100 PHE A O 1
ATOM 840 N N . ASN A 1 101 ? 4.745 11.778 5.572 1.00 90.12 101 ASN A N 1
ATOM 841 C CA . ASN A 1 101 ? 4.286 12.924 6.358 1.00 90.12 101 ASN A CA 1
ATOM 842 C C . ASN A 1 101 ? 2.958 13.523 5.874 1.00 90.12 101 ASN A C 1
ATOM 844 O O . ASN A 1 101 ? 2.332 14.257 6.633 1.00 90.12 101 ASN A O 1
ATOM 848 N N . VAL A 1 102 ? 2.501 13.201 4.663 1.00 92.19 102 VAL A N 1
ATOM 849 C CA . VAL A 1 102 ? 1.218 13.687 4.140 1.00 92.19 102 VAL A CA 1
ATOM 850 C C . VAL A 1 102 ? 0.119 12.708 4.532 1.00 92.19 102 VAL A C 1
ATOM 852 O O . VAL A 1 102 ? 0.228 11.523 4.229 1.00 92.19 102 VAL A O 1
ATOM 855 N N . VAL A 1 103 ? -0.932 13.166 5.209 1.00 94.81 103 VAL A N 1
ATOM 856 C CA . VAL A 1 103 ? -2.103 12.330 5.518 1.00 94.81 103 VAL A CA 1
ATOM 857 C C . VAL A 1 103 ? -2.992 12.261 4.282 1.00 94.81 103 VAL A C 1
ATOM 859 O O . VAL A 1 103 ? -3.379 13.285 3.740 1.00 94.81 103 VAL A O 1
ATOM 862 N N . VAL A 1 104 ? -3.306 11.046 3.835 1.00 94.94 104 VAL A N 1
ATOM 863 C CA . VAL A 1 104 ? -4.199 10.802 2.691 1.00 94.94 104 VAL A CA 1
ATOM 864 C C . VAL A 1 104 ? -5.587 10.409 3.164 1.00 94.94 104 VAL A C 1
ATOM 866 O O . VAL A 1 104 ? -6.584 10.892 2.645 1.00 94.94 104 VAL A O 1
ATOM 869 N N . ARG A 1 105 ? -5.667 9.511 4.148 1.00 96.12 105 ARG A N 1
ATOM 870 C CA . ARG A 1 105 ? -6.929 9.142 4.794 1.00 96.12 105 ARG A CA 1
ATOM 871 C C . ARG A 1 105 ? -6.710 8.874 6.269 1.00 96.12 105 ARG A C 1
ATOM 873 O O . ARG A 1 105 ? -5.739 8.203 6.635 1.00 96.12 105 ARG A O 1
ATOM 880 N N . GLN A 1 106 ? -7.636 9.325 7.102 1.00 96.38 106 GLN A N 1
ATOM 881 C CA . GLN A 1 106 ? -7.634 9.054 8.533 1.00 96.38 106 GLN A CA 1
ATOM 882 C C . GLN A 1 106 ? -8.955 8.436 8.960 1.00 96.38 106 GLN A C 1
ATOM 884 O O . GLN A 1 106 ? -10.028 8.940 8.646 1.00 96.38 106 GLN A O 1
ATOM 889 N N . TYR A 1 107 ? -8.855 7.366 9.739 1.00 95.44 107 TYR A N 1
ATOM 890 C CA . TYR A 1 107 ? -9.986 6.656 10.292 1.00 95.44 107 TYR A CA 1
ATOM 891 C C . TYR A 1 107 ? -9.872 6.557 11.808 1.00 95.44 107 TYR A C 1
ATOM 893 O O . TYR A 1 107 ? -8.806 6.248 12.362 1.00 95.44 107 TYR A O 1
ATOM 901 N N . TYR A 1 108 ? -10.995 6.747 12.486 1.00 93.56 108 TYR A N 1
ATOM 902 C CA . TYR A 1 108 ? -11.089 6.650 13.933 1.00 93.56 108 TYR A CA 1
ATOM 903 C C . TYR A 1 108 ? -12.421 6.021 14.324 1.00 93.56 108 TYR A C 1
ATOM 905 O O . TYR A 1 108 ? -13.450 6.325 13.735 1.00 93.56 108 TYR A O 1
ATOM 913 N N . GLN A 1 109 ? -12.388 5.092 15.283 1.00 86.94 109 GLN A N 1
ATOM 914 C CA . GLN A 1 109 ? -13.582 4.425 15.824 1.00 86.94 109 GLN A CA 1
ATOM 915 C C . GLN A 1 109 ? -14.498 3.743 14.785 1.00 86.94 109 GLN A C 1
ATOM 917 O O . GLN A 1 109 ? -15.651 3.452 15.075 1.00 86.94 109 GLN A O 1
ATOM 922 N N . GLY A 1 110 ? -13.962 3.364 13.622 1.00 82.12 110 GLY A N 1
ATOM 923 C CA . GLY A 1 110 ? -14.724 2.700 12.559 1.00 82.12 110 GLY A CA 1
ATOM 924 C C . GLY A 1 110 ? -15.209 3.634 11.453 1.00 82.12 110 GLY A C 1
ATOM 925 O O . GLY A 1 110 ? -15.760 3.142 10.475 1.00 82.12 110 GLY A O 1
ATOM 926 N N . GLU A 1 111 ? -14.952 4.937 11.562 1.00 89.56 111 GLU A N 1
ATOM 927 C CA . GLU A 1 111 ? -15.413 5.946 10.609 1.00 89.56 111 GLU A CA 1
ATOM 928 C C . GLU A 1 111 ? -14.242 6.656 9.927 1.00 89.56 111 GLU A C 1
ATOM 930 O O . GLU A 1 111 ? -13.170 6.828 10.517 1.00 89.56 111 GLU A O 1
ATOM 935 N N . LEU A 1 112 ? -14.462 7.077 8.680 1.00 93.94 112 LEU A N 1
ATOM 936 C CA . LEU A 1 112 ? -13.557 7.948 7.937 1.00 93.94 112 LEU A CA 1
ATOM 937 C C . LEU A 1 112 ? -13.717 9.383 8.457 1.00 93.94 112 LEU A C 1
ATOM 939 O O . LEU A 1 112 ? -14.811 9.933 8.426 1.00 93.94 112 LEU A O 1
ATOM 943 N N . GLN A 1 113 ? -12.627 9.962 8.950 1.00 95.56 113 GLN A N 1
ATOM 944 C CA . GLN A 1 113 ? -12.591 11.314 9.518 1.00 95.56 113 GLN A CA 1
ATOM 945 C C . GLN A 1 113 ? -12.042 12.336 8.522 1.00 95.56 113 GLN A C 1
ATOM 947 O O . GLN A 1 113 ? -12.491 13.476 8.487 1.00 95.56 113 GLN A O 1
ATOM 952 N N . GLU A 1 114 ? -11.063 11.926 7.716 1.00 93.19 114 GLU A N 1
ATOM 953 C CA . GLU A 1 114 ? -10.386 12.801 6.765 1.00 93.19 114 GLU A CA 1
ATOM 954 C C . GLU A 1 114 ? -10.048 12.034 5.491 1.00 93.19 114 GLU A C 1
ATOM 956 O O . GLU A 1 114 ? -9.566 10.898 5.554 1.00 93.19 114 GLU A O 1
ATOM 961 N N . GLU A 1 115 ? -10.265 12.678 4.345 1.00 94.12 115 GLU A N 1
ATOM 962 C CA . GLU A 1 115 ? -9.877 12.187 3.031 1.00 94.12 115 GLU A CA 1
ATOM 963 C C . GLU A 1 115 ? -9.260 13.316 2.197 1.00 94.12 115 GLU A C 1
ATOM 965 O O . GLU A 1 115 ? -9.924 14.280 1.827 1.00 94.12 115 GLU A O 1
ATOM 970 N N . GLN A 1 116 ? -7.983 13.150 1.873 1.00 90.75 116 GLN A N 1
ATOM 971 C CA . GLN A 1 116 ? -7.195 13.980 0.969 1.00 90.75 116 GLN A CA 1
ATOM 972 C C . GLN A 1 116 ? -6.561 13.078 -0.098 1.00 90.75 116 GLN A C 1
ATOM 974 O O . GLN A 1 116 ? -5.341 12.924 -0.177 1.00 90.75 116 GLN A O 1
ATOM 979 N N . SER A 1 117 ? -7.402 12.399 -0.881 1.00 80.50 117 SER A N 1
ATOM 980 C CA . SER A 1 117 ? -6.939 11.500 -1.942 1.00 80.50 117 SER A CA 1
ATOM 981 C C . SER A 1 117 ? -6.129 12.293 -2.984 1.00 80.50 117 SER A C 1
ATOM 983 O O . SER A 1 117 ? -6.686 13.191 -3.619 1.00 80.50 117 SER A O 1
ATOM 985 N N . PRO A 1 118 ? -4.824 12.010 -3.166 1.00 83.38 118 PRO A N 1
ATOM 986 C CA . PRO A 1 118 ? -3.994 12.736 -4.120 1.00 83.38 118 PRO A CA 1
ATOM 987 C C . PRO A 1 118 ? -4.419 12.423 -5.556 1.00 83.38 118 PRO A C 1
ATOM 989 O O . PRO A 1 118 ? -4.872 11.315 -5.854 1.00 83.38 118 PRO A O 1
ATOM 992 N N . VAL A 1 119 ? -4.199 13.370 -6.467 1.00 82.88 119 VAL A N 1
ATOM 993 C CA . VAL A 1 119 ? -4.279 13.087 -7.903 1.00 82.88 119 VAL A CA 1
ATOM 994 C C . VAL A 1 119 ? -3.028 12.293 -8.293 1.00 82.88 119 VAL A C 1
ATOM 996 O O . VAL A 1 119 ? -1.905 12.762 -8.115 1.00 82.88 119 VAL A O 1
ATOM 999 N N . LEU A 1 120 ? -3.215 11.061 -8.768 1.00 81.88 120 LEU A N 1
ATOM 1000 C CA . LEU A 1 120 ? -2.129 10.163 -9.167 1.00 81.88 120 LEU A CA 1
ATOM 1001 C C . LEU A 1 120 ? -2.020 10.149 -10.690 1.00 81.88 120 LEU A C 1
ATOM 1003 O O . LEU A 1 120 ? -2.650 9.331 -11.350 1.00 81.88 120 LEU A O 1
ATOM 1007 N N . GLU A 1 121 ? -1.246 11.085 -11.233 1.00 70.56 121 GLU A N 1
ATOM 1008 C CA . GLU A 1 121 ? -1.027 11.206 -12.685 1.00 70.56 121 GLU A CA 1
ATOM 1009 C C . GLU A 1 121 ? 0.244 10.484 -13.158 1.00 70.56 121 GLU A C 1
ATOM 1011 O O . GLU A 1 121 ? 0.470 10.327 -14.356 1.00 70.56 121 GLU A O 1
ATOM 1016 N N . GLU A 1 122 ? 1.095 10.052 -12.225 1.00 67.94 122 GLU A N 1
ATOM 1017 C CA . GLU A 1 122 ? 2.381 9.446 -12.556 1.00 67.94 122 GLU A CA 1
ATOM 1018 C C . GLU A 1 122 ? 2.221 8.039 -13.160 1.00 67.94 122 GLU A C 1
ATOM 1020 O O . GLU A 1 122 ? 1.430 7.232 -12.660 1.00 67.94 122 GLU A O 1
ATOM 1025 N N . PRO A 1 123 ? 2.996 7.706 -14.208 1.00 70.06 123 PRO A N 1
ATOM 1026 C CA . PRO A 1 123 ? 2.974 6.381 -14.814 1.00 70.06 123 PRO A CA 1
ATOM 1027 C C . PRO A 1 123 ? 3.557 5.321 -13.869 1.00 70.06 123 PRO A C 1
ATOM 1029 O O . PRO A 1 123 ? 4.404 5.614 -13.027 1.00 70.06 123 PRO A O 1
ATOM 1032 N N . VAL A 1 124 ? 3.155 4.060 -14.063 1.00 79.19 124 VAL A N 1
ATOM 1033 C CA . VAL A 1 124 ? 3.721 2.904 -13.347 1.00 79.19 124 VAL A CA 1
ATOM 1034 C C . VAL A 1 124 ? 5.241 2.869 -13.534 1.00 79.19 124 VAL A C 1
ATOM 1036 O O . VAL A 1 124 ? 5.736 2.702 -14.653 1.00 79.19 124 VAL A O 1
ATOM 1039 N N . ILE A 1 125 ? 5.986 2.991 -12.435 1.00 75.94 125 ILE A N 1
ATOM 1040 C CA . ILE A 1 125 ? 7.450 2.953 -12.449 1.00 75.94 125 ILE A CA 1
ATOM 1041 C C . ILE A 1 125 ? 7.901 1.489 -12.468 1.00 75.94 125 ILE A C 1
ATOM 1043 O O . ILE A 1 125 ? 7.393 0.652 -11.721 1.00 75.94 125 ILE A O 1
ATOM 1047 N N . LYS A 1 126 ? 8.882 1.170 -13.315 1.00 79.12 126 LYS A N 1
ATOM 1048 C CA . LYS A 1 126 ? 9.487 -0.165 -13.410 1.00 79.12 126 LYS A CA 1
ATOM 1049 C C . LYS A 1 126 ? 10.916 -0.113 -12.884 1.00 79.12 126 LYS A C 1
ATOM 1051 O O . LYS A 1 126 ? 11.763 0.544 -13.484 1.00 79.12 126 LYS A O 1
ATOM 1056 N N . LEU A 1 127 ? 11.186 -0.802 -11.778 1.00 73.88 127 LEU A N 1
ATOM 1057 C CA . LEU A 1 127 ? 12.537 -0.922 -11.226 1.00 73.88 127 LEU A CA 1
ATOM 1058 C C . LEU A 1 127 ? 13.193 -2.211 -11.725 1.00 73.88 127 LEU A C 1
ATOM 1060 O O . LEU A 1 127 ? 12.769 -3.309 -11.358 1.00 73.88 127 LEU A O 1
ATOM 1064 N N . PHE A 1 128 ? 14.225 -2.066 -12.554 1.00 72.69 128 PHE A N 1
ATOM 1065 C CA . PHE A 1 128 ? 15.025 -3.173 -13.076 1.00 72.69 128 PHE A CA 1
ATOM 1066 C C . PHE A 1 128 ? 16.231 -3.435 -12.174 1.00 72.69 128 PHE A C 1
ATOM 1068 O O . PHE A 1 128 ? 16.884 -2.501 -11.709 1.00 72.69 128 PHE A O 1
ATOM 1075 N N . PHE A 1 129 ? 16.550 -4.710 -11.962 1.00 66.06 129 PHE A N 1
ATOM 1076 C CA . PHE A 1 129 ? 17.763 -5.115 -11.260 1.00 66.06 129 PHE A CA 1
ATOM 1077 C C . PHE A 1 129 ? 18.809 -5.544 -12.280 1.00 66.06 129 PHE A C 1
ATOM 1079 O O . PHE A 1 129 ? 18.596 -6.484 -13.047 1.00 66.06 129 PHE A O 1
ATOM 1086 N N . HIS A 1 130 ? 19.937 -4.843 -12.271 1.00 58.59 130 HIS A N 1
ATOM 1087 C CA . HIS A 1 130 ? 21.095 -5.174 -13.085 1.00 58.59 130 HIS A CA 1
ATOM 1088 C C . HIS A 1 130 ? 22.096 -5.958 -12.228 1.00 58.59 130 HIS A C 1
ATOM 1090 O O . HIS A 1 130 ? 22.353 -5.605 -11.074 1.00 58.59 130 HIS A O 1
ATOM 1096 N N . GLY A 1 131 ? 22.643 -7.040 -12.777 1.00 54.22 131 GLY A N 1
ATOM 1097 C CA . GLY A 1 131 ? 23.830 -7.699 -12.253 1.00 54.22 131 GLY A CA 1
ATOM 1098 C C . GLY A 1 131 ? 25.038 -6.761 -12.289 1.00 54.22 131 GLY A C 1
ATOM 1099 O O . GLY A 1 131 ? 25.000 -5.696 -12.904 1.00 54.22 131 GLY A O 1
ATOM 1100 N N . MET A 1 132 ? 26.128 -7.163 -11.631 1.00 44.66 132 MET A N 1
ATOM 1101 C CA . MET A 1 132 ? 27.352 -6.351 -11.532 1.00 44.66 132 MET A CA 1
ATOM 1102 C C . MET A 1 132 ? 27.940 -5.945 -12.893 1.00 44.66 132 MET A C 1
ATOM 1104 O O . MET A 1 132 ? 28.606 -4.918 -12.974 1.00 44.66 132 MET A O 1
ATOM 1108 N N . ASP A 1 133 ? 27.631 -6.699 -13.947 1.00 53.94 133 ASP A N 1
ATOM 1109 C CA . ASP A 1 133 ? 28.108 -6.460 -15.312 1.00 53.94 133 ASP A CA 1
ATOM 1110 C C . ASP A 1 133 ? 27.132 -5.603 -16.150 1.00 53.94 133 ASP A C 1
ATOM 1112 O O . ASP A 1 133 ? 27.298 -5.451 -17.356 1.00 53.94 133 ASP A O 1
ATOM 1116 N N . GLY A 1 134 ? 26.086 -5.039 -15.530 1.00 50.84 134 GLY A N 1
ATOM 1117 C CA . GLY A 1 134 ? 25.073 -4.211 -16.196 1.00 50.84 134 GLY A CA 1
ATOM 1118 C C . GLY A 1 134 ? 23.966 -4.999 -16.908 1.00 50.84 134 GLY A C 1
ATOM 1119 O O . GLY A 1 134 ? 22.983 -4.404 -17.352 1.00 50.84 134 GLY A O 1
ATOM 1120 N N . GLU A 1 135 ? 24.066 -6.326 -16.978 1.00 54.72 135 GLU A N 1
ATOM 1121 C CA . GLU A 1 135 ? 23.022 -7.186 -17.545 1.00 54.72 135 GLU A CA 1
ATOM 1122 C C . GLU A 1 135 ? 21.813 -7.291 -16.608 1.00 54.72 135 GLU A C 1
ATOM 1124 O O . GLU A 1 135 ? 21.968 -7.408 -15.395 1.00 54.72 135 GLU A O 1
ATOM 1129 N N . GLN A 1 136 ? 20.590 -7.259 -17.145 1.00 58.22 136 GLN A N 1
ATOM 1130 C CA . GLN A 1 136 ? 19.389 -7.509 -16.339 1.00 58.22 136 GLN A CA 1
ATOM 1131 C C . GLN A 1 136 ? 19.426 -8.927 -15.756 1.00 58.22 136 GLN A C 1
ATOM 1133 O O . GLN A 1 136 ? 19.903 -9.856 -16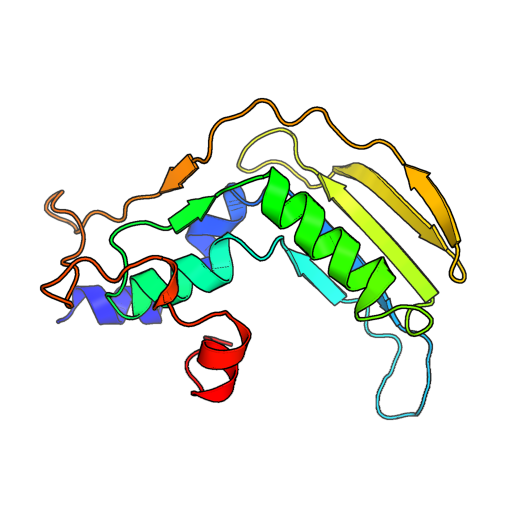.409 1.00 58.22 136 GLN A O 1
ATOM 1138 N N . LEU A 1 137 ? 18.905 -9.108 -14.537 1.00 56.53 137 LEU A N 1
ATOM 1139 C CA . LEU A 1 137 ? 18.788 -10.448 -13.959 1.00 56.53 137 LEU A CA 1
ATOM 1140 C C . LEU A 1 137 ? 17.995 -11.366 -14.913 1.00 56.53 137 LEU A C 1
ATOM 1142 O O . LEU A 1 137 ? 16.910 -10.981 -15.362 1.00 56.53 137 LEU A O 1
ATOM 1146 N N . PRO A 1 138 ? 18.505 -12.572 -15.226 1.00 50.97 138 PRO A N 1
ATOM 1147 C CA . PRO A 1 138 ? 17.837 -13.472 -16.153 1.00 50.97 138 PRO A CA 1
ATOM 1148 C C . PRO A 1 138 ? 16.481 -13.910 -15.588 1.00 50.97 138 PRO A C 1
ATOM 1150 O O . PRO A 1 138 ? 16.385 -14.397 -14.461 1.00 50.97 138 PRO A O 1
ATOM 1153 N N . VAL A 1 139 ? 15.424 -13.760 -16.390 1.00 54.31 139 VAL A N 1
ATOM 1154 C CA . VAL A 1 139 ? 14.114 -14.362 -16.114 1.00 54.31 139 VAL A CA 1
ATOM 1155 C C . VAL A 1 139 ? 14.253 -15.859 -16.374 1.00 54.31 139 VAL A C 1
ATOM 1157 O O . VAL A 1 139 ? 14.442 -16.288 -17.508 1.00 54.31 139 VAL A O 1
ATOM 1160 N N . PHE A 1 140 ? 14.210 -16.667 -15.315 1.00 51.19 140 PHE A N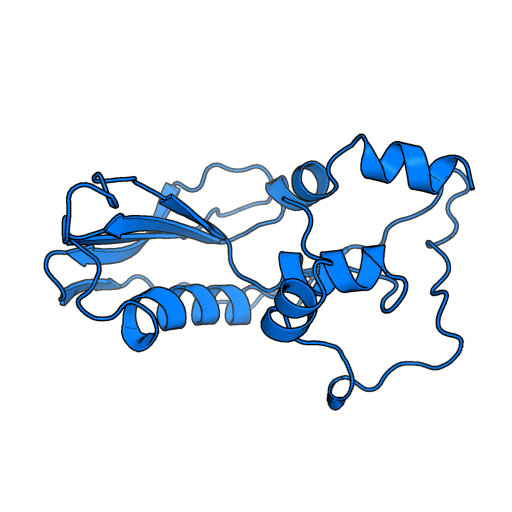 1
ATOM 1161 C CA . PHE A 1 140 ? 14.425 -18.116 -15.416 1.00 51.19 140 PHE A CA 1
ATOM 1162 C C . PHE A 1 140 ? 13.245 -18.861 -16.054 1.00 51.19 140 PHE A C 1
ATOM 1164 O O . PHE A 1 140 ? 13.374 -20.037 -16.395 1.00 51.19 140 PHE A O 1
ATOM 1171 N N . LYS A 1 141 ? 12.098 -18.193 -16.234 1.00 52.00 141 LYS A N 1
ATOM 1172 C CA . LYS A 1 141 ? 10.989 -18.697 -17.046 1.00 52.00 141 LYS A CA 1
ATOM 1173 C C . LYS A 1 141 ? 11.127 -18.188 -18.481 1.00 52.00 141 LYS A C 1
ATOM 1175 O O . LYS A 1 141 ? 11.050 -16.994 -18.738 1.00 52.00 141 LYS A O 1
ATOM 1180 N N . THR A 1 142 ? 11.335 -19.124 -19.401 1.00 43.06 142 THR A N 1
ATOM 1181 C CA . THR A 1 142 ? 11.622 -18.901 -20.828 1.00 43.06 142 THR A CA 1
ATOM 1182 C C . THR A 1 142 ? 10.441 -18.370 -21.640 1.00 43.06 142 THR A C 1
ATOM 1184 O O . THR A 1 142 ? 10.630 -17.956 -22.778 1.00 43.06 142 THR A O 1
ATOM 1187 N N . GLU A 1 143 ? 9.237 -18.356 -21.070 1.00 47.09 143 GLU A N 1
ATOM 1188 C CA . GLU A 1 143 ? 8.039 -17.814 -21.707 1.00 47.09 143 GLU A CA 1
ATOM 1189 C C . GLU A 1 143 ? 7.472 -16.663 -20.864 1.00 47.09 143 GLU A C 1
ATOM 1191 O O . GLU A 1 143 ? 7.415 -16.783 -19.634 1.00 47.09 143 GLU A O 1
ATOM 1196 N N . PRO A 1 144 ? 7.047 -15.545 -21.486 1.00 48.03 144 PRO A N 1
ATOM 1197 C CA . PRO A 1 144 ? 6.384 -14.464 -20.772 1.00 48.03 144 PRO A CA 1
ATOM 1198 C C . PRO A 1 144 ? 5.094 -14.999 -20.143 1.00 48.03 144 PRO A C 1
ATOM 1200 O O . PRO A 1 144 ? 4.116 -15.284 -20.832 1.00 48.03 144 PRO A O 1
ATOM 1203 N N . VAL A 1 145 ? 5.102 -15.151 -18.818 1.00 52.09 145 VAL A N 1
ATOM 1204 C CA . VAL A 1 145 ? 3.925 -15.568 -18.051 1.00 52.09 145 VAL A CA 1
ATOM 1205 C C . VAL A 1 145 ? 2.856 -14.491 -18.227 1.00 52.09 145 VAL A C 1
ATOM 1207 O O . VAL A 1 145 ? 3.104 -13.319 -17.921 1.00 52.09 145 VAL A O 1
ATOM 1210 N N . LYS A 1 146 ? 1.679 -14.860 -18.748 1.00 51.56 146 LYS A N 1
ATOM 1211 C CA . LYS A 1 146 ? 0.562 -13.918 -18.889 1.00 51.56 146 LYS A CA 1
ATOM 1212 C C . LYS A 1 146 ? 0.210 -13.350 -17.520 1.00 51.56 146 LYS A C 1
ATOM 1214 O O . LYS A 1 146 ? 0.332 -14.033 -16.507 1.00 51.56 146 LYS A O 1
ATOM 1219 N N . TYR A 1 147 ? -0.259 -12.103 -17.489 1.00 48.88 147 TYR A N 1
ATOM 1220 C CA . TYR A 1 147 ? -0.601 -11.419 -16.238 1.00 48.88 147 TYR A CA 1
ATOM 1221 C C . TYR A 1 147 ? -1.578 -12.231 -15.367 1.00 48.88 147 TYR A C 1
ATOM 1223 O O . TYR A 1 147 ? -1.456 -12.251 -14.148 1.00 48.88 147 TYR A O 1
ATOM 1231 N N . GLU A 1 148 ? -2.497 -12.936 -16.021 1.00 52.72 148 GLU A N 1
ATOM 1232 C CA . GLU A 1 148 ? -3.529 -13.807 -15.447 1.00 52.72 148 GLU A CA 1
ATOM 1233 C C . GLU A 1 148 ? -2.953 -15.032 -14.716 1.00 52.72 148 GLU A C 1
ATOM 1235 O O . GLU A 1 148 ? -3.535 -15.513 -13.747 1.00 52.72 148 GLU A O 1
ATOM 1240 N N . ASP A 1 149 ? -1.789 -15.506 -15.166 1.00 56.28 149 ASP A N 1
ATOM 1241 C CA . ASP A 1 149 ? -1.123 -16.717 -14.679 1.00 56.28 149 ASP A CA 1
ATOM 1242 C C . ASP A 1 149 ? -0.082 -16.413 -13.590 1.00 56.28 149 ASP A C 1
ATOM 1244 O O . ASP A 1 149 ? 0.532 -17.320 -13.014 1.00 56.28 149 ASP A O 1
ATOM 1248 N N . LEU A 1 150 ? 0.144 -15.128 -13.297 1.00 56.56 150 LEU A N 1
ATOM 1249 C CA . LEU A 1 150 ? 1.060 -14.714 -12.249 1.00 56.56 150 LEU A CA 1
ATOM 1250 C C . LEU A 1 150 ? 0.467 -15.047 -10.874 1.00 56.56 150 LEU A C 1
ATOM 1252 O O . LEU A 1 150 ? -0.678 -14.689 -10.590 1.00 56.56 150 LEU A O 1
ATOM 1256 N N . PRO A 1 151 ? 1.235 -15.698 -9.982 1.00 55.78 151 PRO A N 1
ATOM 1257 C CA . PRO A 1 151 ? 0.753 -15.985 -8.642 1.00 55.78 151 PRO A CA 1
ATOM 1258 C C . PRO A 1 151 ? 0.486 -14.667 -7.908 1.00 55.78 151 PRO A C 1
ATOM 1260 O O . PRO A 1 151 ? 1.344 -13.778 -7.860 1.00 55.78 151 PRO A O 1
ATOM 1263 N N . ASP A 1 152 ? -0.721 -14.541 -7.355 1.00 57.44 152 ASP A N 1
ATOM 1264 C CA . ASP A 1 152 ? -1.073 -13.420 -6.496 1.00 57.44 152 ASP A CA 1
ATOM 1265 C C . ASP A 1 152 ? -0.343 -13.525 -5.146 1.00 57.44 152 ASP A C 1
ATOM 1267 O O . ASP A 1 152 ? 0.248 -14.549 -4.786 1.00 57.44 152 ASP A O 1
ATOM 1271 N N . PHE A 1 153 ? -0.373 -12.445 -4.365 1.00 49.47 153 PHE A N 1
ATOM 1272 C CA . PHE A 1 153 ? 0.303 -12.425 -3.068 1.00 49.47 153 PHE A CA 1
ATOM 1273 C C . PHE A 1 153 ? -0.205 -13.528 -2.124 1.00 49.47 153 PHE A C 1
ATOM 1275 O O . PHE A 1 153 ? 0.574 -14.085 -1.354 1.00 49.47 153 PHE A O 1
ATOM 1282 N N . LYS A 1 154 ? -1.496 -13.883 -2.195 1.00 54.88 154 LYS A N 1
ATOM 1283 C CA . LYS A 1 154 ? -2.078 -14.938 -1.353 1.00 54.88 154 LYS A CA 1
ATOM 1284 C C . LYS A 1 154 ? -1.494 -16.306 -1.696 1.00 54.88 154 LYS A C 1
ATOM 1286 O O . LYS A 1 154 ? -1.166 -17.054 -0.780 1.00 54.88 154 LYS A O 1
ATOM 1291 N N . LYS A 1 155 ? -1.330 -16.607 -2.982 1.00 58.19 155 LYS A N 1
ATOM 1292 C CA . LYS A 1 155 ? -0.724 -17.840 -3.484 1.00 58.19 155 LYS A CA 1
ATOM 1293 C C . LYS A 1 155 ? 0.757 -17.924 -3.112 1.00 58.19 155 LYS A C 1
ATOM 1295 O O . LYS A 1 155 ? 1.178 -18.941 -2.577 1.00 58.19 155 LYS A O 1
ATOM 1300 N N . LEU A 1 156 ? 1.508 -16.830 -3.259 1.00 50.22 156 LEU A N 1
ATOM 1301 C CA . LEU A 1 156 ? 2.919 -16.768 -2.847 1.00 50.22 156 LEU A CA 1
ATOM 1302 C C . LEU A 1 156 ? 3.109 -16.989 -1.335 1.00 50.22 156 LEU A C 1
ATOM 1304 O O . LEU A 1 156 ? 4.021 -17.700 -0.919 1.00 50.22 156 LEU A O 1
ATOM 1308 N N . VAL A 1 157 ? 2.236 -16.412 -0.501 1.00 48.81 157 VAL A N 1
ATOM 1309 C CA . VAL A 1 157 ? 2.248 -16.635 0.956 1.00 48.81 157 VAL A CA 1
ATOM 1310 C C . VAL A 1 157 ? 1.861 -18.077 1.301 1.00 48.81 157 VAL A C 1
ATOM 1312 O O . VAL A 1 157 ? 2.497 -18.687 2.157 1.00 48.81 157 VAL A O 1
ATOM 1315 N N . ALA A 1 158 ? 0.847 -18.641 0.637 1.00 52.72 158 ALA A N 1
ATOM 1316 C CA . ALA A 1 158 ? 0.404 -20.019 0.860 1.00 52.72 158 ALA A CA 1
ATOM 1317 C C . ALA A 1 158 ? 1.466 -21.061 0.465 1.00 52.72 158 ALA A C 1
ATOM 1319 O O . ALA A 1 158 ? 1.550 -22.114 1.091 1.00 52.72 158 ALA A O 1
ATOM 1320 N N . GLU A 1 159 ? 2.299 -20.751 -0.528 1.00 53.81 159 GLU A N 1
ATOM 1321 C CA . GLU A 1 159 ? 3.420 -21.586 -0.977 1.00 53.81 159 GLU A CA 1
ATOM 1322 C C . GLU A 1 159 ? 4.677 -21.444 -0.090 1.00 53.81 159 GLU A C 1
ATOM 1324 O O . GLU A 1 159 ? 5.686 -22.096 -0.344 1.00 53.81 159 GLU A O 1
ATOM 1329 N N . GLY A 1 160 ? 4.639 -20.620 0.969 1.00 45.12 160 GLY A N 1
ATOM 1330 C CA . GLY A 1 160 ? 5.780 -20.408 1.872 1.00 45.12 160 GLY A CA 1
ATOM 1331 C C . GLY A 1 160 ? 6.909 -19.571 1.260 1.00 45.12 160 GLY A C 1
ATOM 1332 O O . GLY A 1 160 ? 8.031 -19.590 1.759 1.00 45.12 160 GLY A O 1
ATOM 1333 N N . LEU A 1 161 ? 6.615 -18.833 0.187 1.00 43.81 161 LEU A N 1
ATOM 1334 C CA . LEU A 1 161 ? 7.580 -18.075 -0.613 1.00 43.81 161 LEU A CA 1
ATOM 1335 C C . LEU A 1 161 ? 7.624 -16.579 -0.259 1.00 43.81 161 LEU A C 1
ATOM 1337 O O . LEU A 1 161 ? 8.328 -15.801 -0.896 1.00 43.81 161 LEU A O 1
ATOM 1341 N N . SER A 1 162 ? 6.883 -16.138 0.760 1.00 39.94 162 SER A N 1
ATOM 1342 C CA . SER A 1 162 ? 7.014 -14.774 1.271 1.00 39.94 162 SER A CA 1
ATOM 1343 C C . SER A 1 162 ? 8.232 -14.672 2.188 1.00 39.94 162 SER A C 1
ATOM 1345 O O . SER A 1 162 ? 8.231 -15.261 3.270 1.00 39.94 162 SER A O 1
ATOM 1347 N N . SER A 1 163 ? 9.248 -13.899 1.798 1.00 37.12 163 SER A N 1
ATOM 1348 C CA . SER A 1 163 ? 10.336 -13.533 2.710 1.00 37.12 163 SER A CA 1
ATOM 1349 C C . SER A 1 163 ? 9.766 -12.786 3.925 1.00 37.12 163 SER A C 1
ATOM 1351 O O . SER A 1 163 ? 9.020 -11.816 3.747 1.00 37.12 163 SER A O 1
ATOM 1353 N N . ALA A 1 164 ? 10.096 -13.262 5.129 1.00 34.19 164 ALA A N 1
ATOM 1354 C CA . ALA A 1 164 ? 9.717 -12.665 6.414 1.00 34.19 164 ALA A CA 1
ATOM 1355 C C . ALA A 1 164 ? 10.153 -11.192 6.559 1.00 34.19 164 ALA A C 1
ATOM 1357 O O . ALA A 1 164 ? 11.208 -10.807 6.003 1.00 34.19 164 ALA A O 1
#

Radius of gyration: 17.57 Å; chains: 1; bounding box: 44×36×47 Å

Sequence (164 aa):
MRALNALHENNLKHFIMPWLSFRLHISFKQTTKAFSQKKRHFYGNEHTCTLNQVLHGYRAYVELDRYKGLKDLIDLVEKTWAGKWSSATIYMRNAPGDQFNVVVRQYYQGELQEEQSPVLEEPVIKLFFHGMDGEQLPVFKTEPVKYEDLPDFKKLVAEGLSSA

Foldseek 3Di:
DVVLVVCVVVPCCVVCVLVFFKKKWFWFDCPDPVDDRDTDIDTQCQFQQVVLCCNLLLDQWGKDDNVNRVVRLVCCDCPVCQPGTQWMWMFGDDHRNDDRDHTAWIDHRRDTDDHDHDDRPDDTDIGGDADPVRHGDHRPDPDNQPPVRRDDPVRCVVVVSRDD